Protein AF-A0A268JUM5-F1 (afdb_monomer)

Nearest PDB structures (foldseek):
  4qs5-assembly2_D  TM=6.786E-01  e=8.377E-03  Novosphingobium aromaticivorans DSM 12444
  2zvi-assembly2_C  TM=5.622E-01  e=2.678E+00  Bacillus subtilis
  3a13-assembly1_C-2  TM=5.932E-01  e=4.216E+00  Thermococcus kodakarensis KOD1
  2ywx-assembly1_A  TM=3.969E-01  e=6.636E+00  Methanocaldococcus jannaschii
  4yws-assembly1_A  TM=3.963E-01  e=9.175E+00  Chloroflexus aurantiacus J-10-fl

Structure (mmCIF, N/CA/C/O backbone):
data_AF-A0A268JUM5-F1
#
_entry.id   AF-A0A268JUM5-F1
#
loop_
_atom_site.group_PDB
_atom_site.id
_atom_site.type_symbol
_atom_site.label_atom_id
_atom_site.label_alt_id
_atom_site.label_comp_id
_atom_site.label_asym_id
_atom_site.label_entity_id
_atom_site.label_seq_id
_atom_site.pdbx_PDB_ins_code
_atom_site.Cartn_x
_atom_site.Cartn_y
_atom_site.Cartn_z
_atom_site.occupancy
_atom_site.B_iso_or_equiv
_atom_site.auth_seq_id
_atom_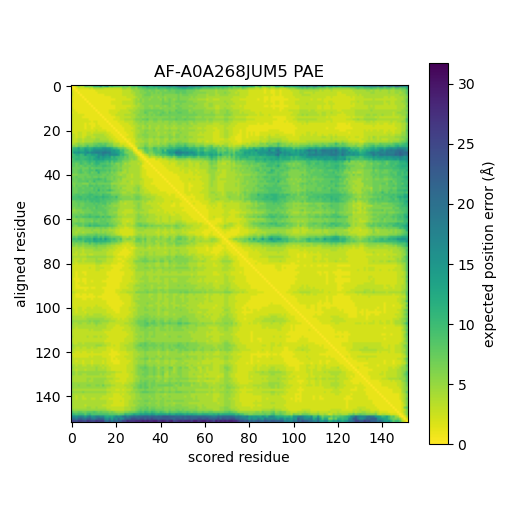site.auth_comp_id
_atom_site.auth_asym_id
_atom_site.auth_atom_id
_atom_site.pdbx_PDB_model_num
ATOM 1 N N . MET A 1 1 ? -2.917 15.558 -1.501 1.00 72.81 1 MET A N 1
ATOM 2 C CA . MET A 1 1 ? -4.159 15.402 -0.703 1.00 72.81 1 MET A CA 1
ATOM 3 C C . MET A 1 1 ? -3.783 15.362 0.775 1.00 72.81 1 MET A C 1
ATOM 5 O O . MET A 1 1 ? -2.780 14.733 1.080 1.00 72.81 1 MET A O 1
ATOM 9 N N . THR A 1 2 ? -4.501 16.051 1.670 1.00 91.56 2 THR A N 1
ATOM 10 C CA . THR A 1 2 ? -4.246 15.977 3.127 1.00 91.56 2 THR A CA 1
ATOM 11 C C . THR A 1 2 ? -5.102 14.880 3.769 1.00 91.56 2 THR A C 1
ATOM 13 O O . THR A 1 2 ? -6.065 14.422 3.150 1.00 91.56 2 THR A O 1
ATOM 16 N N . LEU A 1 3 ? -4.776 14.459 4.997 1.00 95.25 3 LEU A N 1
ATOM 17 C CA . LEU A 1 3 ? -5.561 13.443 5.714 1.00 95.25 3 LEU A CA 1
ATOM 18 C C . LEU A 1 3 ? -6.991 13.919 5.999 1.00 95.25 3 LEU A C 1
ATOM 20 O O . LEU A 1 3 ? -7.924 13.137 5.886 1.00 95.25 3 LEU A O 1
ATOM 24 N N . GLU A 1 4 ? -7.184 15.206 6.284 1.00 97.25 4 GLU A N 1
ATOM 25 C CA . GLU A 1 4 ? -8.502 15.806 6.519 1.00 97.25 4 GLU A CA 1
ATOM 26 C C . GLU A 1 4 ? -9.367 15.727 5.265 1.00 97.25 4 GLU A C 1
ATOM 28 O O . GLU A 1 4 ? -10.517 15.317 5.345 1.00 97.25 4 GLU A O 1
ATOM 33 N N . LYS A 1 5 ? -8.801 16.046 4.093 1.00 96.25 5 LYS A N 1
ATOM 34 C CA . LYS A 1 5 ? -9.517 15.909 2.816 1.00 96.25 5 LYS A CA 1
ATOM 35 C C . LYS A 1 5 ? -9.880 14.456 2.519 1.00 96.25 5 LYS A C 1
ATOM 37 O O . LYS A 1 5 ? -10.921 14.199 1.926 1.00 96.25 5 LYS A O 1
ATOM 42 N N . MET A 1 6 ? -9.029 13.510 2.920 1.00 96.12 6 MET A N 1
ATOM 43 C CA . MET A 1 6 ? -9.331 12.086 2.791 1.00 96.12 6 MET A CA 1
ATOM 44 C C . MET A 1 6 ? -10.486 11.678 3.709 1.00 96.12 6 MET A C 1
ATOM 46 O O . MET A 1 6 ? -11.400 11.004 3.251 1.00 96.12 6 MET A O 1
ATOM 50 N N . VAL A 1 7 ? -10.477 12.126 4.966 1.00 98.12 7 VAL A N 1
ATOM 51 C CA . VAL A 1 7 ? -11.558 11.880 5.932 1.00 98.12 7 VAL A CA 1
ATOM 52 C C . VAL A 1 7 ? -12.872 12.517 5.474 1.00 98.12 7 VAL A C 1
ATOM 54 O O . VAL A 1 7 ? -13.894 11.846 5.468 1.00 98.12 7 VAL A O 1
ATOM 57 N N . GLU A 1 8 ? -12.848 13.760 4.993 1.00 97.94 8 GLU A N 1
ATOM 58 C CA . GLU A 1 8 ? -14.023 14.421 4.413 1.00 97.94 8 GLU A CA 1
ATOM 59 C C . GLU A 1 8 ? -14.562 13.637 3.205 1.00 97.94 8 GLU A C 1
ATOM 61 O O . GLU A 1 8 ? -15.769 13.457 3.051 1.00 97.94 8 GLU A O 1
ATOM 66 N N . GLY A 1 9 ? -13.667 13.138 2.347 1.00 97.75 9 GLY A N 1
ATOM 67 C CA . GLY A 1 9 ? -14.033 12.259 1.240 1.00 97.75 9 GLY A CA 1
ATOM 68 C C . GLY A 1 9 ? -14.658 10.949 1.718 1.00 97.75 9 GLY A C 1
ATOM 69 O O . GLY A 1 9 ? -15.643 10.504 1.139 1.00 97.75 9 GLY A O 1
ATOM 70 N N . MET A 1 10 ? -14.128 10.356 2.787 1.00 98.12 10 MET A N 1
ATOM 71 C CA . MET A 1 10 ? -14.695 9.164 3.412 1.00 98.12 10 MET A CA 1
ATOM 72 C C . MET A 1 10 ? -16.099 9.436 3.966 1.00 98.12 10 MET A C 1
ATOM 74 O O . MET A 1 10 ? -17.007 8.664 3.682 1.00 98.12 10 MET A O 1
ATOM 78 N N . ASP A 1 11 ? -16.297 10.549 4.676 1.00 98.31 11 ASP A N 1
ATOM 79 C CA . ASP A 1 11 ? -17.595 10.941 5.244 1.00 98.31 11 ASP A CA 1
ATOM 80 C C . ASP A 1 11 ? -18.646 11.161 4.151 1.00 98.31 11 ASP A C 1
ATOM 82 O O . ASP A 1 11 ? -19.765 10.672 4.254 1.00 98.31 11 ASP A O 1
ATOM 86 N N . LYS A 1 12 ? -18.271 11.832 3.055 1.00 98.44 12 LYS A N 1
ATOM 87 C CA . LYS A 1 12 ? -19.159 12.064 1.903 1.00 98.44 12 LYS A CA 1
ATOM 88 C C . LYS A 1 12 ? -19.582 10.790 1.171 1.00 98.44 12 LYS A C 1
ATOM 90 O O . LYS A 1 12 ? -20.529 10.845 0.394 1.00 98.44 12 LYS A O 1
ATOM 95 N N . ASN A 1 13 ? -18.853 9.691 1.352 1.00 98.12 13 ASN A N 1
ATOM 96 C CA . ASN A 1 13 ? -19.082 8.422 0.661 1.00 98.12 13 ASN A CA 1
ATOM 97 C C . ASN A 1 13 ? -19.424 7.283 1.637 1.00 98.12 13 ASN A C 1
ATOM 99 O O . ASN A 1 13 ? -19.273 6.118 1.276 1.00 98.12 13 ASN A O 1
ATOM 103 N N . ASP A 1 14 ? -19.825 7.606 2.872 1.00 98.06 14 ASP A N 1
ATOM 104 C CA . ASP A 1 14 ? -20.187 6.639 3.917 1.00 98.06 14 ASP A CA 1
ATOM 105 C C . ASP A 1 14 ? -19.098 5.581 4.206 1.00 98.06 14 ASP A C 1
ATOM 107 O O . ASP A 1 14 ? -19.369 4.450 4.616 1.00 98.06 14 ASP A O 1
ATOM 111 N N . VAL A 1 15 ? -17.823 5.946 4.027 1.00 98.38 15 VAL A N 1
ATOM 112 C CA . VAL A 1 15 ? -16.677 5.082 4.332 1.00 98.38 15 VAL A CA 1
ATOM 113 C C . VAL A 1 15 ? -16.266 5.282 5.789 1.00 98.38 15 VAL A C 1
ATOM 115 O O . VAL A 1 15 ? -15.595 6.246 6.165 1.00 98.38 15 VAL A O 1
ATOM 118 N N . THR A 1 16 ? -16.630 4.332 6.645 1.00 98.06 16 THR A N 1
ATOM 119 C CA . THR A 1 16 ? -16.326 4.419 8.081 1.00 98.06 16 THR A CA 1
ATOM 120 C C . THR A 1 16 ? -14.824 4.318 8.364 1.00 98.06 16 THR A C 1
ATOM 122 O O . THR A 1 16 ? -14.287 5.100 9.151 1.00 98.06 16 THR A O 1
ATOM 125 N N . LYS A 1 17 ? -14.129 3.379 7.711 1.00 97.81 17 LYS A N 1
ATOM 126 C CA . LYS A 1 17 ? -12.724 3.053 7.986 1.00 97.81 17 LYS A CA 1
ATOM 127 C C . LYS A 1 17 ? -11.997 2.631 6.708 1.00 97.81 17 LYS A C 1
ATOM 129 O O . LYS A 1 17 ? -12.581 1.952 5.870 1.00 97.81 17 LYS A O 1
ATOM 134 N N . THR A 1 18 ? -10.725 3.005 6.585 1.00 98.12 18 THR A N 1
ATOM 135 C CA . THR A 1 18 ? -9.875 2.683 5.427 1.00 98.12 18 THR A CA 1
ATOM 136 C C . THR A 1 18 ? -8.562 2.053 5.882 1.00 98.12 18 THR A C 1
ATOM 138 O O . THR A 1 18 ? -7.947 2.518 6.839 1.00 98.12 18 THR A O 1
ATOM 141 N N . VAL A 1 19 ? -8.101 1.021 5.173 1.00 98.06 19 VAL A N 1
ATOM 142 C CA . VAL A 1 19 ? -6.758 0.454 5.363 1.00 98.06 19 VAL A CA 1
ATOM 143 C C . VAL A 1 19 ? -5.784 1.180 4.439 1.00 98.06 19 VAL A C 1
ATOM 145 O O . VAL A 1 19 ? -5.964 1.195 3.222 1.00 98.06 19 VAL A O 1
ATOM 148 N N . LEU A 1 20 ? -4.764 1.807 5.015 1.00 98.06 20 LEU A N 1
ATOM 149 C CA . LEU A 1 20 ? -3.761 2.581 4.296 1.00 98.06 20 LEU A CA 1
ATOM 150 C C . LEU A 1 20 ? -2.527 1.734 3.981 1.00 98.06 20 LEU A C 1
ATOM 152 O O . LEU A 1 20 ? -2.145 0.849 4.743 1.00 98.06 20 LEU A O 1
ATOM 156 N N . ILE A 1 21 ? -1.859 2.076 2.883 1.00 97.12 21 ILE A N 1
ATOM 157 C CA . ILE A 1 21 ? -0.510 1.610 2.553 1.00 97.12 21 ILE A CA 1
ATOM 158 C C . ILE A 1 21 ? 0.406 2.819 2.402 1.00 97.12 21 ILE A C 1
ATOM 160 O O . ILE A 1 21 ? -0.041 3.898 2.004 1.00 97.12 21 ILE A O 1
ATOM 164 N N . ALA A 1 22 ? 1.693 2.643 2.698 1.00 96.19 22 ALA A N 1
ATOM 165 C CA . ALA A 1 22 ? 2.674 3.678 2.408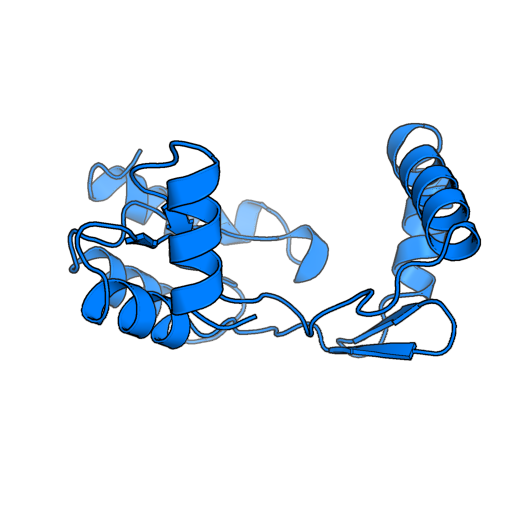 1.00 96.19 22 ALA A CA 1
ATOM 166 C C . ALA A 1 22 ? 2.750 3.928 0.886 1.00 96.19 22 ALA A C 1
ATOM 168 O O . ALA A 1 22 ? 2.624 2.974 0.108 1.00 96.19 22 ALA A O 1
ATOM 169 N N . PRO A 1 23 ? 2.989 5.177 0.444 1.00 93.44 23 PRO A N 1
ATOM 170 C CA . PRO A 1 23 ? 3.230 5.466 -0.964 1.00 93.44 23 PRO A CA 1
ATOM 171 C C . PRO A 1 23 ? 4.392 4.621 -1.496 1.00 93.44 23 PRO A C 1
ATOM 173 O O . PRO A 1 23 ? 5.470 4.598 -0.899 1.00 93.44 23 PRO A O 1
ATOM 176 N N . MET A 1 24 ? 4.175 3.927 -2.614 1.00 92.12 24 MET A N 1
ATOM 177 C CA . MET A 1 24 ? 5.210 3.123 -3.284 1.00 92.12 24 MET A CA 1
ATOM 178 C C . MET A 1 24 ? 5.935 3.903 -4.385 1.00 92.12 24 MET A C 1
ATOM 180 O O . MET A 1 24 ? 6.986 3.487 -4.863 1.00 92.12 24 MET A O 1
ATOM 184 N N . ASN A 1 25 ? 5.391 5.050 -4.776 1.00 92.88 25 ASN A N 1
ATOM 185 C CA . ASN A 1 25 ? 5.942 5.943 -5.777 1.00 92.88 25 ASN A CA 1
ATOM 186 C C . ASN A 1 25 ? 5.480 7.385 -5.536 1.00 92.88 25 ASN A C 1
ATOM 188 O O . ASN A 1 25 ? 4.578 7.644 -4.736 1.00 92.88 25 ASN A O 1
ATOM 192 N N . GLU A 1 26 ? 6.110 8.319 -6.242 1.00 91.56 26 GLU A N 1
ATOM 193 C CA . GLU A 1 26 ? 5.640 9.700 -6.335 1.00 91.56 26 GLU A CA 1
ATOM 194 C C . GLU A 1 26 ? 4.234 9.769 -6.936 1.00 91.56 26 GLU A C 1
ATOM 196 O O . GLU A 1 26 ? 3.860 8.954 -7.785 1.00 91.56 26 GLU A O 1
ATOM 201 N N . THR A 1 27 ? 3.460 10.767 -6.501 1.00 86.12 27 THR A N 1
ATOM 202 C CA . THR A 1 27 ? 2.114 11.020 -7.018 1.00 86.12 27 THR A CA 1
ATOM 203 C C . THR A 1 27 ? 2.165 11.201 -8.530 1.00 86.12 27 THR A C 1
ATOM 205 O O . THR A 1 27 ? 2.886 12.046 -9.058 1.00 86.12 27 THR A O 1
ATOM 208 N N . MET A 1 28 ? 1.373 10.399 -9.230 1.00 83.56 28 MET A N 1
ATOM 209 C CA . MET A 1 28 ? 1.230 10.468 -10.677 1.00 83.56 28 MET A CA 1
ATOM 210 C C . MET A 1 28 ? -0.081 11.158 -11.049 1.00 83.56 28 MET A C 1
ATOM 212 O O . MET A 1 28 ? -1.055 11.068 -10.308 1.00 83.56 28 MET A O 1
ATOM 216 N N . PHE A 1 29 ? -0.121 11.759 -12.242 1.00 72.69 29 PHE A N 1
ATOM 217 C CA . PHE A 1 29 ? -1.354 12.260 -12.868 1.00 72.69 29 PHE A CA 1
ATOM 218 C C . PHE A 1 29 ? -2.103 13.317 -12.043 1.00 72.69 29 PHE A C 1
ATOM 220 O O . PHE A 1 29 ? -3.312 13.235 -11.860 1.00 72.69 29 PHE A O 1
ATOM 227 N N . GLU A 1 30 ? -1.395 14.346 -11.575 1.00 68.06 30 GLU A N 1
ATOM 228 C CA . GLU A 1 30 ? -2.023 15.475 -10.868 1.00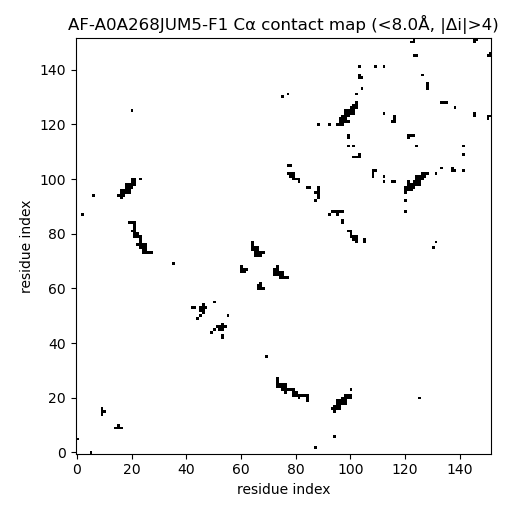 68.06 30 GLU A CA 1
ATOM 229 C C . GLU A 1 30 ? -2.939 16.332 -11.763 1.00 68.06 30 GLU A C 1
ATOM 231 O O . GLU A 1 30 ? -3.695 17.159 -11.258 1.00 68.06 30 GLU A O 1
ATOM 236 N N . ILE A 1 31 ? -2.888 16.138 -13.086 1.00 68.19 31 ILE A N 1
ATOM 237 C CA . ILE A 1 31 ? -3.677 16.881 -14.071 1.00 68.19 31 ILE A CA 1
ATOM 238 C C . ILE A 1 31 ? -4.615 15.913 -14.789 1.00 68.19 31 ILE A C 1
ATOM 240 O O . ILE A 1 31 ? -4.165 14.955 -15.421 1.00 68.19 31 ILE A O 1
ATOM 244 N N . GLU A 1 32 ? -5.915 16.199 -14.746 1.00 70.12 32 GLU A N 1
ATOM 245 C CA . GLU A 1 32 ? -6.903 15.473 -15.540 1.00 70.12 32 GLU A CA 1
ATOM 246 C C . GLU A 1 32 ? -6.680 15.746 -17.033 1.00 70.12 32 GLU A C 1
ATOM 248 O O . GLU A 1 32 ? -6.776 16.875 -17.515 1.00 70.12 32 GLU A O 1
ATOM 253 N N . SER A 1 33 ? -6.363 14.695 -17.789 1.00 81.06 33 SER A N 1
ATOM 254 C CA . SER A 1 33 ? -6.155 14.773 -19.233 1.00 81.06 33 SER A CA 1
ATOM 255 C C . SER A 1 33 ? -6.842 13.599 -19.916 1.00 81.06 33 SER A C 1
ATOM 257 O O . SER A 1 33 ? -6.439 12.445 -19.752 1.00 81.06 33 SER A O 1
ATOM 259 N N . ALA A 1 34 ? -7.858 13.887 -20.736 1.00 84.38 34 ALA A N 1
ATOM 260 C CA . ALA A 1 34 ? -8.564 12.869 -21.519 1.00 84.38 34 ALA A CA 1
ATOM 261 C C . ALA A 1 34 ? -7.600 12.053 -22.399 1.00 84.38 34 ALA A C 1
ATOM 263 O O . ALA A 1 34 ? -7.737 10.836 -22.527 1.00 84.38 34 ALA A O 1
ATOM 264 N N . PHE A 1 35 ? -6.569 12.707 -22.943 1.00 84.12 35 PHE A N 1
ATOM 265 C CA . PHE A 1 35 ? -5.517 12.040 -23.703 1.00 84.12 35 PHE A CA 1
ATOM 266 C C . PHE A 1 35 ? -4.745 11.027 -22.848 1.00 84.12 35 PHE A C 1
ATOM 268 O O . PHE A 1 35 ? -4.617 9.866 -23.245 1.00 84.12 35 PHE A O 1
ATOM 275 N N . GLN A 1 36 ? -4.278 11.432 -21.660 1.00 83.12 36 GLN A N 1
ATOM 276 C CA . GLN A 1 36 ? -3.580 10.522 -20.747 1.00 83.12 36 GLN A CA 1
ATOM 277 C C . GLN A 1 36 ? -4.486 9.360 -20.330 1.00 83.12 36 GLN A C 1
ATOM 279 O O . GLN A 1 36 ? -4.038 8.218 -20.350 1.00 83.12 36 GLN A O 1
ATOM 284 N N . HIS A 1 37 ? -5.772 9.604 -20.061 1.00 84.94 37 HIS A N 1
ATOM 285 C CA . HIS A 1 37 ? -6.732 8.544 -19.746 1.00 84.94 37 HIS A CA 1
ATOM 286 C C . HIS A 1 37 ? -6.898 7.520 -20.876 1.00 84.94 37 HIS A C 1
ATOM 288 O O . HIS A 1 37 ? -6.849 6.312 -20.630 1.00 84.94 37 HIS A O 1
ATOM 294 N N . HIS A 1 38 ? -7.074 7.962 -22.125 1.00 88.06 38 HIS A N 1
ATOM 295 C CA . HIS A 1 38 ? -7.192 7.042 -23.260 1.00 88.06 38 HIS A CA 1
ATOM 296 C C . HIS A 1 38 ? -5.905 6.247 -23.491 1.00 88.06 38 HIS A C 1
ATOM 298 O O . HIS A 1 38 ? -5.965 5.042 -23.751 1.00 88.06 38 HIS A O 1
ATOM 304 N N . LEU A 1 39 ? -4.750 6.894 -23.338 1.00 85.75 39 LEU A N 1
ATOM 305 C CA . LEU A 1 39 ? -3.452 6.251 -23.484 1.00 85.75 39 LEU A CA 1
ATOM 306 C C . LEU A 1 39 ? -3.185 5.235 -22.365 1.00 85.75 39 LEU A C 1
ATOM 308 O O . LEU A 1 39 ? -2.748 4.123 -22.649 1.00 85.75 39 LEU A O 1
ATOM 312 N N . GLN A 1 40 ? -3.520 5.555 -21.112 1.00 86.00 40 GLN A N 1
ATOM 313 C CA . GLN A 1 40 ? -3.491 4.608 -19.993 1.00 86.00 40 GLN A CA 1
ATOM 314 C C . GLN A 1 40 ? -4.421 3.417 -20.240 1.00 86.00 40 GLN A C 1
ATOM 316 O O . GLN A 1 40 ? -4.046 2.276 -19.971 1.00 86.00 40 GLN A O 1
ATOM 321 N N . ARG A 1 41 ? -5.622 3.656 -20.784 1.00 89.75 41 ARG A N 1
ATOM 322 C CA . ARG A 1 41 ? -6.573 2.586 -21.114 1.00 89.75 41 ARG A CA 1
ATOM 323 C C . ARG A 1 41 ? -6.005 1.643 -22.172 1.00 89.75 41 ARG A C 1
ATOM 325 O O . ARG A 1 41 ? -6.096 0.430 -21.998 1.00 89.75 41 ARG A O 1
ATOM 332 N N . LEU A 1 42 ? -5.395 2.185 -23.227 1.00 90.31 42 LEU A N 1
ATOM 333 C CA . LEU A 1 42 ? -4.706 1.391 -24.246 1.00 90.31 42 LEU A CA 1
ATOM 334 C C . LEU A 1 42 ? -3.519 0.628 -23.649 1.00 90.31 42 LEU A C 1
ATOM 336 O O . LEU A 1 42 ? -3.358 -0.559 -23.910 1.00 90.31 42 LEU A O 1
ATOM 340 N N . PHE A 1 43 ? -2.713 1.277 -22.810 1.00 88.69 43 PHE A N 1
ATOM 341 C CA . PHE A 1 43 ? -1.567 0.638 -22.171 1.00 88.69 43 PHE A CA 1
ATOM 342 C C . PHE A 1 43 ? -1.986 -0.529 -21.266 1.00 88.69 43 PHE A C 1
ATOM 344 O O . PHE A 1 43 ? -1.450 -1.629 -21.388 1.00 88.69 43 PHE A O 1
ATOM 351 N N . ARG A 1 44 ? -3.013 -0.336 -20.428 1.00 89.50 44 ARG A N 1
ATOM 352 C CA . ARG A 1 44 ? -3.608 -1.406 -19.614 1.00 89.50 44 ARG A CA 1
ATOM 353 C C . ARG A 1 44 ? -4.156 -2.534 -20.487 1.00 89.50 44 ARG A C 1
ATOM 355 O O . ARG A 1 44 ? -3.950 -3.699 -20.160 1.00 89.50 44 ARG A O 1
ATOM 362 N N . PHE A 1 45 ? -4.821 -2.202 -21.593 1.00 93.94 45 PHE A N 1
ATOM 363 C CA . PHE A 1 45 ? -5.299 -3.194 -22.554 1.00 93.94 45 PHE A CA 1
ATOM 364 C C . PHE A 1 45 ? -4.141 -4.035 -23.112 1.00 93.94 45 PHE A C 1
ATOM 366 O O . PHE A 1 45 ? -4.235 -5.259 -23.124 1.00 93.94 45 PHE A O 1
ATOM 373 N N . LEU A 1 46 ? -3.025 -3.409 -23.499 1.00 93.31 46 LEU A N 1
ATOM 374 C CA . LEU A 1 46 ? -1.843 -4.120 -23.993 1.00 93.31 46 LEU A CA 1
ATOM 375 C C . LEU A 1 46 ? -1.218 -5.022 -22.924 1.00 93.31 46 LEU A C 1
ATOM 377 O O . LEU A 1 46 ? -0.873 -6.155 -23.234 1.00 93.31 46 LEU A O 1
ATOM 381 N N . ILE A 1 47 ? -1.107 -4.569 -21.672 1.00 90.00 47 ILE A N 1
ATOM 382 C CA . ILE A 1 47 ? -0.596 -5.409 -20.575 1.00 90.00 47 ILE A CA 1
ATOM 383 C C . ILE A 1 47 ? -1.477 -6.650 -20.375 1.00 90.00 47 ILE A C 1
ATOM 385 O O . ILE A 1 47 ? -0.951 -7.749 -20.221 1.00 90.00 47 ILE A O 1
ATOM 389 N N . LEU A 1 48 ? -2.804 -6.489 -20.389 1.00 92.94 48 LEU A N 1
ATOM 390 C CA . LEU A 1 48 ? -3.738 -7.574 -20.073 1.00 92.94 48 LEU A CA 1
ATOM 391 C C . LEU A 1 48 ? -3.982 -8.537 -21.243 1.00 92.94 48 LEU A C 1
ATOM 393 O O . LEU A 1 48 ? -4.137 -9.734 -21.018 1.00 92.94 48 LEU A O 1
ATOM 397 N N . HIS A 1 49 ? -4.030 -8.033 -22.478 1.00 95.75 49 HIS A N 1
ATOM 398 C CA . HIS A 1 49 ? -4.449 -8.812 -23.650 1.00 95.75 49 HIS A CA 1
ATOM 399 C C . HIS A 1 49 ? -3.316 -9.106 -24.641 1.00 95.75 49 HIS A C 1
ATOM 401 O O . HIS A 1 49 ? -3.454 -9.994 -25.478 1.00 95.75 49 HIS A O 1
ATOM 407 N N . ALA A 1 50 ? -2.188 -8.398 -24.550 1.00 95.50 50 ALA A N 1
ATOM 408 C CA . ALA A 1 50 ? -1.004 -8.617 -25.380 1.00 95.50 50 ALA A CA 1
ATOM 409 C C . ALA A 1 50 ? 0.290 -8.482 -24.545 1.00 95.50 50 ALA A C 1
ATOM 411 O O . ALA A 1 50 ? 1.147 -7.648 -24.862 1.00 95.50 50 ALA A O 1
ATOM 412 N N . PRO A 1 51 ? 0.466 -9.286 -23.475 1.00 91.12 51 PRO A N 1
ATOM 413 C CA . PRO A 1 51 ? 1.497 -9.072 -22.452 1.00 91.12 51 PRO A CA 1
ATOM 414 C C . PRO A 1 51 ? 2.923 -9.042 -23.014 1.00 91.12 51 PRO A C 1
ATOM 416 O O . PRO A 1 51 ? 3.755 -8.283 -22.531 1.00 91.12 51 PRO A O 1
ATOM 419 N N . GLN A 1 52 ? 3.192 -9.781 -24.096 1.00 92.56 52 GLN A N 1
ATOM 420 C CA . GLN A 1 52 ? 4.493 -9.792 -24.783 1.00 92.56 52 GLN A CA 1
ATOM 421 C C . GLN A 1 52 ? 4.915 -8.401 -25.288 1.00 92.56 52 GLN A C 1
ATOM 423 O O . GLN A 1 52 ? 6.103 -8.116 -25.434 1.00 92.56 52 GLN A O 1
ATOM 428 N N . ILE A 1 53 ? 3.931 -7.552 -25.592 1.00 93.00 53 ILE A N 1
ATOM 429 C CA . ILE A 1 53 ? 4.101 -6.174 -26.055 1.00 93.00 53 ILE A CA 1
ATOM 430 C C . ILE A 1 53 ? 3.959 -5.228 -24.863 1.00 93.00 53 ILE A C 1
ATOM 432 O O . ILE A 1 53 ? 4.832 -4.395 -24.635 1.00 93.00 53 ILE A O 1
ATOM 436 N N . GLY A 1 54 ? 2.884 -5.374 -24.080 1.00 91.56 54 GLY A N 1
ATOM 437 C CA . GLY A 1 54 ? 2.588 -4.495 -22.948 1.00 91.56 54 GLY A CA 1
ATOM 438 C C . GLY A 1 54 ? 3.690 -4.472 -21.886 1.00 91.56 54 GLY A C 1
ATOM 439 O O . GLY A 1 54 ? 4.077 -3.392 -21.445 1.00 91.56 54 GLY A O 1
ATOM 440 N N . LEU A 1 55 ? 4.243 -5.636 -21.527 1.00 89.25 55 LEU A N 1
ATOM 441 C CA . LEU A 1 55 ? 5.338 -5.729 -20.556 1.00 89.25 55 LEU A CA 1
ATOM 442 C C . LEU A 1 55 ? 6.642 -5.153 -21.113 1.00 89.25 55 LEU A C 1
ATOM 444 O O . LEU A 1 55 ? 7.287 -4.374 -20.427 1.00 89.25 55 LEU A O 1
ATOM 448 N N . LYS A 1 56 ? 6.978 -5.405 -22.387 1.00 90.62 56 LYS A N 1
ATOM 449 C CA . LYS A 1 56 ? 8.159 -4.782 -23.017 1.00 90.62 56 LYS A CA 1
ATOM 450 C C . LYS A 1 56 ? 8.074 -3.258 -23.045 1.00 90.62 56 LYS A C 1
ATOM 452 O O . LYS A 1 56 ? 9.084 -2.582 -22.866 1.00 90.62 56 LYS A O 1
ATOM 457 N N . ILE A 1 57 ? 6.879 -2.712 -23.283 1.00 90.19 57 ILE A N 1
ATOM 458 C CA . ILE A 1 57 ? 6.653 -1.267 -23.187 1.00 90.19 57 ILE A CA 1
ATOM 459 C C . ILE A 1 57 ? 6.888 -0.813 -21.744 1.00 90.19 57 ILE A C 1
ATOM 461 O O . ILE A 1 57 ? 7.641 0.133 -21.540 1.00 90.19 57 ILE A O 1
ATOM 465 N N . TYR A 1 58 ? 6.298 -1.490 -20.752 1.00 88.56 58 TYR A N 1
ATOM 466 C CA . TYR A 1 58 ? 6.499 -1.170 -19.335 1.00 88.56 58 TYR A CA 1
ATOM 467 C C . TYR A 1 58 ? 7.981 -1.174 -18.934 1.00 88.56 58 TYR A C 1
ATOM 469 O O . TYR A 1 58 ? 8.454 -0.196 -18.359 1.00 88.56 58 TYR A O 1
ATOM 477 N N . ASP A 1 59 ? 8.729 -2.211 -19.308 1.00 87.44 59 ASP A N 1
ATOM 478 C CA . ASP A 1 59 ? 10.162 -2.339 -19.019 1.00 87.44 59 ASP A CA 1
ATOM 479 C C . ASP A 1 59 ? 10.976 -1.204 -19.660 1.00 87.44 59 ASP A C 1
ATOM 481 O O . ASP A 1 59 ? 11.961 -0.728 -19.103 1.00 87.44 59 ASP A O 1
ATOM 485 N N . GLY A 1 60 ? 10.547 -0.711 -20.826 1.00 88.56 60 GLY A N 1
ATOM 486 C CA . GLY A 1 60 ? 11.141 0.467 -21.456 1.00 88.56 60 GLY A CA 1
ATOM 487 C C . GLY A 1 60 ? 10.873 1.775 -20.700 1.00 88.56 60 GLY A C 1
ATOM 488 O O . GLY A 1 60 ? 11.683 2.704 -20.793 1.00 88.56 60 GLY A O 1
ATOM 489 N N . LEU A 1 61 ? 9.761 1.851 -19.964 1.00 89.12 61 LEU A N 1
ATOM 490 C CA . LEU A 1 61 ? 9.337 3.021 -19.189 1.00 89.12 61 LEU A CA 1
ATOM 491 C C . LEU A 1 61 ? 9.921 3.023 -17.771 1.00 89.12 61 LEU A C 1
ATOM 493 O O . LEU A 1 61 ? 10.136 4.099 -17.215 1.00 89.12 61 LEU A O 1
ATOM 497 N N . VAL A 1 62 ? 10.196 1.853 -17.190 1.00 89.44 62 VAL A N 1
ATOM 498 C CA . VAL A 1 62 ? 10.826 1.732 -15.869 1.00 89.44 62 VAL A CA 1
ATOM 499 C C . VAL A 1 62 ? 12.339 1.635 -16.010 1.00 89.44 62 VAL A C 1
ATOM 501 O O . VAL A 1 62 ? 12.874 0.612 -16.426 1.00 89.44 62 VAL A O 1
ATOM 504 N N . LYS A 1 63 ? 13.050 2.704 -15.644 1.00 86.38 63 LYS A N 1
ATOM 505 C CA . LYS A 1 63 ? 14.517 2.765 -15.697 1.00 86.38 63 LYS A CA 1
ATOM 506 C C . LYS A 1 63 ? 15.075 3.459 -14.467 1.00 86.38 63 LYS A C 1
ATOM 508 O O . LYS A 1 63 ? 14.552 4.492 -14.054 1.00 86.38 63 LYS A O 1
ATOM 513 N N . ASP A 1 64 ? 16.137 2.891 -13.903 1.00 87.44 64 ASP A N 1
ATOM 514 C CA . ASP A 1 64 ? 16.920 3.480 -12.807 1.00 87.44 64 ASP A CA 1
ATOM 515 C C . ASP A 1 64 ? 16.086 3.844 -11.560 1.00 87.44 64 ASP A C 1
ATOM 517 O O . ASP A 1 64 ? 16.358 4.830 -10.878 1.00 87.44 64 ASP A O 1
ATOM 521 N N . GLY A 1 65 ? 15.036 3.065 -11.268 1.00 88.12 65 GLY A N 1
ATOM 522 C CA . GLY A 1 65 ? 14.120 3.323 -10.148 1.00 88.12 65 GLY A CA 1
ATOM 523 C C . GLY A 1 65 ? 13.063 4.400 -10.419 1.00 88.12 65 GLY A C 1
ATOM 524 O O . GLY A 1 65 ? 12.404 4.858 -9.487 1.00 88.12 65 GLY A O 1
ATOM 525 N N . TYR A 1 66 ? 12.877 4.799 -11.678 1.00 92.00 66 TYR A N 1
ATOM 526 C CA . TYR A 1 66 ? 11.851 5.749 -12.098 1.00 92.00 66 TYR A CA 1
ATOM 527 C C . TYR A 1 66 ? 10.914 5.129 -13.123 1.00 92.00 66 TYR A C 1
ATOM 529 O O . TYR A 1 66 ? 11.345 4.424 -14.032 1.00 92.00 66 TYR A O 1
ATOM 537 N N . LEU A 1 67 ? 9.637 5.480 -13.025 1.00 90.19 67 LEU A N 1
ATOM 538 C CA . LEU A 1 67 ? 8.659 5.289 -14.083 1.00 90.19 67 LEU A CA 1
ATOM 539 C C . LEU A 1 67 ? 8.596 6.565 -14.929 1.00 90.19 67 LEU A C 1
ATOM 541 O O . LEU A 1 67 ? 8.173 7.617 -14.451 1.00 90.19 67 LEU A O 1
ATOM 545 N N . LYS A 1 68 ? 9.021 6.480 -16.189 1.00 90.00 68 LYS A N 1
ATOM 546 C CA . LYS A 1 68 ? 9.004 7.595 -17.140 1.00 90.00 68 LYS A CA 1
ATOM 547 C C . LYS A 1 68 ? 7.729 7.542 -17.964 1.00 90.00 68 LYS A C 1
ATOM 549 O O . LYS A 1 68 ? 7.551 6.629 -18.761 1.00 90.00 68 LYS A O 1
ATOM 554 N N . LEU A 1 69 ? 6.840 8.513 -17.790 1.00 84.38 69 LEU A N 1
ATOM 555 C CA . LEU A 1 69 ? 5.556 8.575 -18.486 1.00 84.38 69 LEU A CA 1
ATOM 556 C C . LEU A 1 69 ? 5.236 10.005 -18.904 1.00 84.38 69 LEU A C 1
ATOM 558 O O . LEU A 1 69 ? 5.304 10.930 -18.102 1.00 84.38 69 LEU A O 1
ATOM 562 N N . TYR A 1 70 ? 4.844 10.170 -20.168 1.00 79.06 70 TYR A N 1
ATOM 563 C CA . TYR A 1 70 ? 4.333 11.437 -20.710 1.00 79.06 70 TYR A CA 1
ATOM 564 C C . TYR A 1 70 ? 5.290 12.628 -20.522 1.00 79.06 70 TYR A C 1
ATOM 566 O O . TYR A 1 70 ? 4.854 13.741 -20.253 1.00 79.06 70 TYR A O 1
ATOM 574 N N . GLY A 1 71 ? 6.600 12.383 -20.637 1.00 81.44 71 GLY A N 1
ATOM 575 C CA . GLY A 1 71 ? 7.640 13.398 -20.420 1.00 81.44 71 GLY A CA 1
ATOM 576 C C . GLY A 1 71 ? 7.992 13.649 -18.949 1.00 81.44 71 GLY A C 1
ATOM 577 O O . GLY A 1 71 ? 8.964 14.346 -18.679 1.00 81.44 71 GLY A O 1
ATOM 578 N N . ASN A 1 72 ? 7.268 13.040 -18.008 1.00 85.94 72 ASN A N 1
ATOM 579 C CA . ASN A 1 72 ? 7.543 13.111 -16.577 1.00 85.94 72 ASN A CA 1
ATOM 580 C C . ASN A 1 72 ? 8.308 11.873 -16.100 1.00 85.94 72 ASN A C 1
ATOM 582 O O . ASN A 1 72 ? 8.239 10.803 -16.710 1.00 85.94 72 ASN A O 1
ATOM 586 N N . SER A 1 73 ? 9.024 12.018 -14.988 1.00 90.81 73 SER A N 1
ATOM 587 C CA . SER A 1 73 ? 9.682 10.915 -14.284 1.00 90.81 73 SER A CA 1
ATOM 588 C C . SER A 1 73 ? 9.133 10.845 -12.869 1.00 90.81 73 SER A C 1
ATOM 590 O O . SER A 1 73 ? 9.168 11.844 -12.163 1.00 90.81 73 SER A O 1
ATOM 592 N N . TYR A 1 74 ? 8.642 9.673 -12.478 1.00 91.50 74 TYR A N 1
ATOM 593 C CA . TYR A 1 74 ? 8.074 9.425 -11.158 1.00 91.50 74 TYR A CA 1
ATOM 594 C C . TYR A 1 74 ? 8.956 8.434 -10.418 1.00 91.50 74 TYR A C 1
ATOM 596 O O . TYR A 1 74 ? 9.165 7.312 -10.892 1.00 91.50 74 TYR A O 1
ATOM 604 N N . LYS A 1 75 ? 9.493 8.838 -9.271 1.00 93.38 75 LYS A N 1
ATOM 605 C CA . LYS A 1 75 ? 10.339 7.968 -8.458 1.00 93.38 75 LYS A CA 1
ATOM 606 C C . LYS A 1 75 ? 9.523 6.812 -7.895 1.00 93.38 75 LYS A C 1
ATOM 608 O O . LYS A 1 75 ? 8.472 7.023 -7.295 1.00 93.38 75 LYS A O 1
ATOM 613 N N . ILE A 1 76 ? 10.029 5.596 -8.055 1.00 93.12 76 ILE A N 1
ATOM 614 C CA . ILE A 1 76 ? 9.556 4.409 -7.342 1.00 93.12 76 ILE A CA 1
ATOM 615 C C . ILE A 1 76 ? 10.379 4.321 -6.060 1.00 93.12 76 ILE A C 1
ATOM 617 O O . ILE A 1 76 ? 11.604 4.422 -6.104 1.00 93.12 76 ILE A O 1
ATOM 621 N N . TYR A 1 77 ? 9.730 4.169 -4.910 1.00 94.69 77 TYR A N 1
ATOM 622 C CA . TYR A 1 77 ? 10.407 4.075 -3.622 1.00 94.69 77 TYR A CA 1
ATOM 623 C C . TYR A 1 77 ? 10.770 2.616 -3.334 1.00 94.69 77 TYR A C 1
ATOM 625 O O . TYR A 1 77 ? 9.878 1.834 -3.016 1.00 94.69 77 TYR A O 1
ATOM 633 N N . PRO A 1 78 ? 12.062 2.227 -3.351 1.00 92.31 78 PRO A N 1
ATOM 634 C CA . PRO A 1 78 ? 12.441 0.844 -3.057 1.00 92.31 78 PRO A CA 1
ATOM 635 C C . PRO A 1 78 ? 12.090 0.440 -1.621 1.00 92.31 78 PRO A C 1
ATOM 637 O O . PRO A 1 78 ? 11.828 -0.732 -1.360 1.00 92.31 78 PRO A O 1
ATOM 640 N N . LYS A 1 79 ? 12.073 1.419 -0.706 1.00 94.62 79 LYS A N 1
ATOM 641 C CA . LYS A 1 79 ? 11.638 1.293 0.685 1.00 94.62 79 LYS A CA 1
ATOM 642 C C . LYS A 1 79 ? 10.489 2.281 0.952 1.00 94.62 79 LYS A C 1
ATOM 644 O O . LYS A 1 79 ? 10.763 3.445 1.260 1.00 94.62 79 LYS A O 1
ATOM 649 N N . PRO A 1 80 ? 9.220 1.860 0.816 1.00 93.62 80 PRO A N 1
ATOM 650 C CA . PRO A 1 80 ? 8.077 2.661 1.245 1.00 93.62 80 PRO A CA 1
ATOM 651 C C . PRO A 1 80 ? 8.152 2.958 2.749 1.00 93.62 80 PRO A C 1
ATOM 653 O O . PRO A 1 80 ? 8.520 2.091 3.535 1.00 93.62 80 PRO A O 1
ATOM 656 N N . SER A 1 81 ? 7.807 4.178 3.165 1.00 95.69 81 SER A N 1
ATOM 657 C CA . SER A 1 81 ? 7.884 4.577 4.579 1.00 95.69 81 SER A CA 1
ATOM 658 C C . SER A 1 81 ? 6.568 4.312 5.311 1.00 95.69 81 SER A C 1
ATOM 660 O O . SER A 1 81 ? 5.605 5.075 5.190 1.00 95.69 81 SER A O 1
ATOM 662 N N . ASN A 1 82 ? 6.541 3.258 6.129 1.00 97.69 82 ASN A N 1
ATOM 663 C CA . ASN A 1 82 ? 5.396 2.912 6.981 1.00 97.69 82 ASN A CA 1
ATOM 664 C C . ASN A 1 82 ? 5.107 3.963 8.072 1.00 97.69 82 ASN A C 1
ATOM 666 O O . ASN A 1 82 ? 3.999 4.018 8.606 1.00 97.69 82 ASN A O 1
ATOM 670 N N . CYS A 1 83 ? 6.056 4.867 8.348 1.00 97.06 83 CYS A N 1
ATOM 671 C CA . CYS A 1 83 ? 5.876 5.988 9.271 1.00 97.06 83 CYS A CA 1
ATOM 672 C C . CYS A 1 83 ? 4.731 6.924 8.847 1.00 97.06 83 CYS A C 1
ATOM 674 O O . CYS A 1 83 ? 4.001 7.427 9.702 1.00 97.06 83 CYS A O 1
ATOM 676 N N . PHE A 1 84 ? 4.504 7.109 7.540 1.00 96.50 84 PHE A N 1
ATOM 677 C CA . PHE A 1 84 ? 3.371 7.907 7.059 1.00 96.50 84 PHE A CA 1
ATOM 678 C C . PHE A 1 84 ? 2.027 7.291 7.462 1.00 96.50 84 PHE A C 1
ATOM 680 O O . PHE A 1 84 ? 1.128 8.006 7.902 1.00 96.50 84 PHE A O 1
ATOM 687 N N . VAL A 1 85 ? 1.911 5.963 7.374 1.00 97.88 85 VAL A N 1
ATOM 688 C CA . VAL A 1 85 ? 0.710 5.225 7.785 1.00 97.88 85 VAL A CA 1
ATOM 689 C C . VAL A 1 85 ? 0.547 5.269 9.301 1.00 97.88 85 VAL A C 1
ATOM 691 O O . VAL A 1 85 ? -0.528 5.606 9.786 1.00 97.88 85 VAL A O 1
ATOM 694 N N . ALA A 1 86 ? 1.620 5.017 10.055 1.00 98.12 86 ALA A N 1
ATOM 695 C CA . ALA A 1 86 ? 1.592 5.087 11.515 1.00 98.12 86 ALA A CA 1
ATOM 696 C C . ALA A 1 86 ? 1.163 6.476 12.016 1.00 98.12 86 ALA A C 1
ATOM 698 O O . ALA A 1 86 ? 0.338 6.584 12.920 1.00 98.12 86 ALA A O 1
ATOM 699 N N . THR A 1 87 ? 1.667 7.538 11.381 1.00 97.62 87 THR A N 1
ATOM 700 C CA . THR A 1 87 ? 1.287 8.926 11.680 1.00 97.62 87 THR A CA 1
ATOM 701 C C . THR A 1 87 ? -0.188 9.187 11.373 1.00 97.62 87 THR A C 1
ATOM 703 O O . THR A 1 87 ? -0.876 9.837 12.158 1.00 97.62 87 THR A O 1
ATOM 706 N N . ALA A 1 88 ? -0.700 8.666 10.253 1.00 98.06 88 ALA A N 1
ATOM 707 C CA . ALA A 1 88 ? -2.107 8.808 9.890 1.00 98.06 88 ALA A CA 1
ATOM 708 C C . ALA A 1 88 ? -3.034 8.100 10.889 1.00 98.06 88 ALA A C 1
ATOM 710 O O . ALA A 1 88 ? -4.005 8.701 11.345 1.00 98.06 88 ALA A O 1
ATOM 711 N N . ILE A 1 89 ? -2.693 6.867 11.278 1.00 98.38 89 ILE A N 1
ATOM 712 C CA . ILE A 1 89 ? -3.412 6.098 12.302 1.00 98.38 89 ILE A CA 1
ATOM 713 C C . ILE A 1 89 ? -3.393 6.841 13.637 1.00 98.38 89 ILE A C 1
ATOM 715 O O . ILE A 1 89 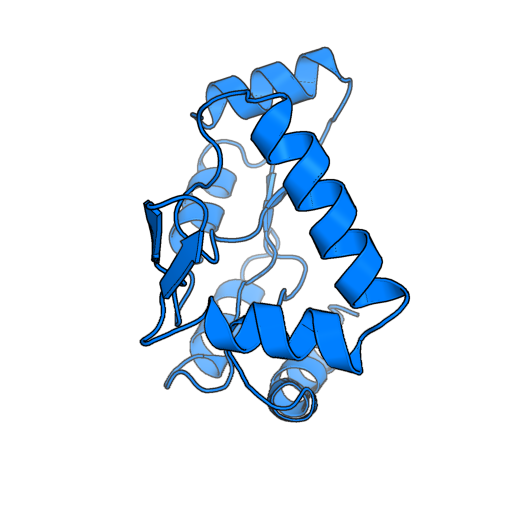? -4.443 7.040 14.229 1.00 98.38 89 ILE A O 1
ATOM 719 N N . ALA A 1 90 ? -2.228 7.309 14.096 1.00 98.06 90 ALA A N 1
ATOM 720 C CA . ALA A 1 90 ? -2.127 8.037 15.362 1.00 98.06 90 ALA A CA 1
ATOM 721 C C . ALA A 1 90 ? -3.003 9.301 15.385 1.00 98.06 90 ALA A C 1
ATOM 723 O O . ALA A 1 90 ? -3.525 9.680 16.431 1.00 98.06 90 ALA A O 1
ATOM 724 N N . ARG A 1 91 ? -3.178 9.947 14.227 1.00 98.06 91 ARG A N 1
ATOM 725 C CA . ARG A 1 91 ? -3.979 11.163 14.096 1.00 98.06 91 ARG A CA 1
ATOM 726 C C . ARG A 1 91 ? -5.483 10.902 13.986 1.00 98.06 91 ARG A C 1
ATOM 728 O O . ARG A 1 91 ? -6.261 11.699 14.499 1.00 98.06 91 ARG A O 1
ATOM 735 N N . PHE A 1 92 ? -5.890 9.822 13.321 1.00 98.12 92 PHE A N 1
ATOM 736 C CA . PHE A 1 92 ? -7.296 9.441 13.143 1.00 98.12 92 PHE A CA 1
ATOM 737 C C . PHE A 1 92 ? -7.494 7.934 13.411 1.00 98.12 92 PHE A C 1
ATOM 739 O O . PHE A 1 92 ? -7.801 7.177 12.482 1.00 98.12 92 PHE A O 1
ATOM 746 N N . PRO A 1 93 ? -7.328 7.481 14.667 1.00 97.56 93 PRO A N 1
ATOM 747 C CA . PRO A 1 93 ? -7.260 6.054 15.007 1.00 97.56 93 PRO A CA 1
ATOM 748 C C . PRO A 1 93 ? -8.558 5.295 14.707 1.00 97.56 93 PRO A C 1
ATOM 750 O O . PRO A 1 93 ? -8.529 4.125 14.332 1.00 97.56 93 PRO A O 1
ATOM 753 N N . ASP A 1 94 ? -9.705 5.970 14.776 1.00 97.75 94 ASP A N 1
ATOM 754 C CA . ASP A 1 94 ? -11.002 5.360 14.466 1.00 97.75 94 ASP A CA 1
ATOM 755 C C . ASP A 1 94 ? -11.283 5.264 12.961 1.00 97.75 94 ASP A C 1
ATOM 757 O O . ASP A 1 94 ? -12.201 4.556 12.543 1.00 97.75 94 ASP A O 1
ATOM 761 N N . ARG A 1 95 ? -10.496 5.959 12.129 1.00 98.31 95 ARG A N 1
ATOM 762 C CA . ARG A 1 95 ? -10.717 6.073 10.679 1.00 98.31 95 ARG A CA 1
ATOM 763 C C . ARG A 1 95 ? -9.727 5.263 9.858 1.00 98.31 95 ARG A C 1
ATOM 765 O O . ARG A 1 95 ? -10.063 4.865 8.742 1.00 98.31 95 ARG A O 1
ATOM 772 N N . PHE A 1 96 ? -8.538 4.990 10.391 1.00 98.56 96 PHE A N 1
ATOM 773 C CA . PHE A 1 96 ? -7.474 4.335 9.639 1.00 98.56 96 PHE A CA 1
ATOM 774 C C . PHE A 1 96 ? -6.944 3.070 10.306 1.00 98.56 96 PHE A C 1
ATOM 776 O O . PHE A 1 96 ? -6.736 3.010 11.512 1.00 98.56 96 PHE A O 1
ATOM 783 N N . LEU A 1 97 ? -6.677 2.075 9.465 1.00 98.44 97 LEU A N 1
ATOM 784 C CA . LEU A 1 97 ? -5.829 0.918 9.750 1.00 98.44 97 LEU A CA 1
ATOM 785 C C . LEU A 1 97 ? -4.645 0.931 8.782 1.00 98.44 97 LEU A C 1
ATOM 787 O O . LEU A 1 97 ? -4.636 1.692 7.813 1.00 98.44 97 LEU A O 1
ATOM 791 N N . GLY A 1 98 ? -3.656 0.079 9.022 1.00 97.94 98 GLY A N 1
ATOM 792 C CA . GLY A 1 98 ? -2.451 -0.004 8.207 1.00 97.94 98 GLY A CA 1
ATOM 793 C C . GLY A 1 98 ? -2.211 -1.389 7.629 1.00 97.94 98 GLY A C 1
ATOM 794 O O . GLY A 1 98 ? -2.383 -2.403 8.303 1.00 97.94 98 GLY A O 1
ATOM 795 N N . TRP A 1 99 ? -1.727 -1.420 6.395 1.00 98.00 99 TRP A N 1
ATOM 796 C CA . TRP A 1 99 ? -0.912 -2.513 5.892 1.00 98.00 99 TRP A CA 1
ATOM 797 C C . TRP A 1 99 ? 0.542 -2.072 5.831 1.00 98.00 99 TRP A C 1
ATOM 799 O O . TRP A 1 99 ? 0.864 -0.984 5.348 1.00 98.00 99 TRP A O 1
ATOM 809 N N . ILE A 1 100 ? 1.423 -2.948 6.297 1.00 97.56 100 ILE A N 1
ATOM 810 C CA . ILE A 1 100 ? 2.863 -2.731 6.290 1.00 97.56 100 ILE A CA 1
ATOM 811 C C . ILE A 1 100 ? 3.344 -2.911 4.854 1.00 97.56 100 ILE A C 1
ATOM 813 O O . ILE A 1 100 ? 3.330 -4.018 4.319 1.00 97.56 100 ILE A O 1
ATOM 817 N N . ALA A 1 101 ? 3.738 -1.825 4.202 1.00 97.38 101 ALA A N 1
ATOM 818 C CA . ALA A 1 101 ? 4.344 -1.889 2.886 1.00 97.38 101 ALA A CA 1
ATOM 819 C C . ALA A 1 101 ? 5.777 -2.420 3.014 1.00 97.38 101 ALA A C 1
ATOM 821 O O . ALA A 1 101 ? 6.577 -1.861 3.767 1.00 97.38 101 ALA A O 1
ATOM 822 N N . VAL A 1 102 ? 6.109 -3.481 2.275 1.00 96.62 102 VAL A N 1
ATOM 823 C CA . VAL A 1 102 ? 7.410 -4.148 2.392 1.00 96.62 102 VAL A CA 1
ATOM 824 C C . VAL A 1 102 ? 8.046 -4.464 1.040 1.00 96.62 102 VAL A C 1
ATOM 826 O O . VAL A 1 102 ? 7.393 -4.839 0.058 1.00 96.62 102 VAL A O 1
ATOM 829 N N . ASN A 1 103 ? 9.369 -4.330 1.010 1.00 96.44 103 ASN A N 1
ATOM 830 C CA . ASN A 1 103 ? 10.232 -4.873 -0.023 1.00 96.44 103 ASN A CA 1
ATOM 831 C C . ASN A 1 103 ? 11.247 -5.818 0.648 1.00 96.44 103 ASN A C 1
ATOM 833 O O . ASN A 1 103 ? 12.128 -5.320 1.351 1.00 96.44 103 ASN A O 1
ATOM 837 N N . PRO A 1 104 ? 11.147 -7.148 0.446 1.00 96.12 104 PRO A N 1
ATOM 838 C CA . PRO A 1 104 ? 12.003 -8.128 1.118 1.00 96.12 104 PRO A CA 1
ATOM 839 C C . PRO A 1 104 ? 13.479 -8.022 0.717 1.00 96.12 104 PRO A C 1
ATOM 841 O O . PRO A 1 104 ? 14.342 -8.548 1.410 1.00 96.12 104 PRO A O 1
ATOM 844 N N . LEU A 1 105 ? 13.798 -7.335 -0.386 1.00 95.00 105 LEU A N 1
ATOM 845 C CA . LEU A 1 105 ? 15.186 -7.113 -0.798 1.00 95.00 105 LEU A CA 1
ATOM 846 C C . LEU A 1 105 ? 15.884 -6.005 0.002 1.00 95.00 105 LEU A C 1
ATOM 848 O O . LEU A 1 105 ? 17.096 -5.833 -0.119 1.00 95.00 105 LEU A O 1
ATOM 852 N N . ILE A 1 106 ? 15.139 -5.229 0.794 1.00 96.12 106 ILE A N 1
ATOM 853 C CA . ILE A 1 106 ? 15.706 -4.168 1.622 1.00 96.12 106 ILE A CA 1
ATOM 854 C C . ILE A 1 106 ? 16.216 -4.770 2.939 1.00 96.12 106 ILE A C 1
ATOM 856 O O . ILE A 1 106 ? 15.436 -5.421 3.643 1.00 96.12 106 ILE A O 1
ATOM 860 N N . PRO A 1 107 ? 17.489 -4.531 3.314 1.00 95.62 107 PRO A N 1
ATOM 861 C CA . PRO A 1 107 ? 18.001 -4.930 4.621 1.00 95.62 107 PRO A CA 1
ATOM 862 C C . PRO A 1 107 ? 17.159 -4.335 5.756 1.00 95.62 107 PRO A C 1
ATOM 864 O O . PRO A 1 107 ? 16.798 -3.156 5.711 1.00 95.62 107 PRO A O 1
ATOM 867 N N . GLY A 1 108 ? 16.845 -5.140 6.771 1.00 95.00 108 GLY A N 1
ATOM 868 C CA . GLY A 1 108 ? 16.006 -4.708 7.893 1.00 95.00 108 GLY A CA 1
ATOM 869 C C . GLY A 1 108 ? 14.493 -4.810 7.647 1.00 95.00 108 GLY A C 1
ATOM 870 O O . GLY A 1 108 ? 13.708 -4.338 8.467 1.00 95.00 108 GLY A O 1
ATOM 871 N N . SER A 1 109 ? 14.057 -5.332 6.492 1.00 94.88 109 SER A N 1
ATOM 872 C CA . SER A 1 109 ? 12.631 -5.386 6.132 1.00 94.88 109 SER A CA 1
ATOM 873 C C . SER A 1 109 ? 11.820 -6.339 7.013 1.00 94.88 109 SER A C 1
ATOM 875 O O . SER A 1 109 ? 10.668 -6.032 7.314 1.00 94.88 109 SER A O 1
ATOM 877 N N . MET A 1 110 ? 12.409 -7.450 7.465 1.00 94.88 110 MET A N 1
ATOM 878 C CA . MET A 1 110 ? 11.762 -8.389 8.390 1.00 94.88 110 MET A CA 1
ATOM 879 C C . MET A 1 110 ? 11.543 -7.750 9.761 1.00 94.88 110 MET A C 1
ATOM 881 O O . MET A 1 110 ? 10.437 -7.781 10.291 1.00 94.88 110 MET A O 1
ATOM 885 N N . GLU A 1 111 ? 12.572 -7.100 10.297 1.00 96.19 111 GLU A N 1
ATOM 886 C CA . GLU A 1 111 ? 12.551 -6.423 11.590 1.00 96.19 111 GLU A CA 1
ATOM 887 C C . GLU A 1 111 ? 11.539 -5.271 11.594 1.00 96.19 111 GLU A C 1
ATOM 889 O O . GLU A 1 111 ? 10.812 -5.074 12.567 1.00 96.19 111 GLU A O 1
ATOM 894 N N . GLU A 1 112 ? 11.443 -4.530 10.486 1.00 95.88 112 GLU A N 1
ATOM 895 C CA . GLU A 1 112 ? 10.432 -3.486 10.318 1.00 95.88 112 GLU A CA 1
ATOM 896 C C . GLU A 1 112 ? 9.010 -4.067 10.297 1.00 95.88 112 GLU A C 1
ATOM 898 O O . GLU A 1 112 ? 8.114 -3.519 10.945 1.00 95.88 112 GLU A O 1
ATOM 903 N N . VAL A 1 113 ? 8.793 -5.192 9.604 1.00 95.88 113 VAL A N 1
ATOM 904 C CA . VAL A 1 113 ? 7.497 -5.886 9.619 1.00 95.88 113 VAL A CA 1
ATOM 905 C C . VAL A 1 113 ? 7.151 -6.354 11.030 1.00 95.88 113 VAL A C 1
ATOM 907 O O . VAL A 1 113 ? 6.052 -6.076 11.506 1.00 95.88 113 VAL A O 1
ATOM 910 N N . GLU A 1 114 ? 8.074 -7.007 11.733 1.00 94.88 114 GLU A N 1
ATOM 911 C CA . GLU A 1 114 ? 7.851 -7.463 13.106 1.00 94.88 114 GLU A CA 1
ATOM 912 C C . GLU A 1 114 ? 7.506 -6.316 14.055 1.00 94.88 114 GLU A C 1
ATOM 914 O O . GLU A 1 114 ? 6.580 -6.451 14.860 1.00 94.88 114 GLU A O 1
ATOM 919 N N . PHE A 1 115 ? 8.211 -5.188 13.931 1.00 95.75 115 PHE A N 1
ATOM 920 C CA . PHE A 1 115 ? 7.957 -3.984 14.710 1.00 95.75 115 PHE A CA 1
ATOM 921 C C . PHE A 1 115 ? 6.523 -3.478 14.514 1.00 95.75 115 PHE A C 1
ATOM 923 O O . PHE A 1 115 ? 5.806 -3.275 15.495 1.00 95.75 115 PHE A O 1
ATOM 930 N N . TYR A 1 116 ? 6.078 -3.308 13.265 1.00 96.06 116 TYR A N 1
ATOM 931 C CA . TYR A 1 116 ? 4.734 -2.795 12.995 1.00 96.06 116 TYR A CA 1
ATOM 932 C C . TYR A 1 116 ? 3.628 -3.814 13.285 1.00 96.06 116 TYR A C 1
ATOM 934 O O . TYR A 1 116 ? 2.561 -3.403 13.729 1.00 96.06 116 TYR A O 1
ATOM 942 N N . LEU A 1 117 ? 3.871 -5.121 13.130 1.00 92.94 117 LEU A N 1
ATOM 943 C CA . LEU A 1 117 ? 2.899 -6.168 13.487 1.00 92.94 117 LEU A CA 1
ATOM 944 C C . LEU A 1 117 ? 2.583 -6.221 14.992 1.00 92.94 117 LEU A C 1
ATOM 946 O O . LEU A 1 117 ? 1.572 -6.803 15.385 1.00 92.94 117 LEU A O 1
ATOM 950 N N . ASN A 1 118 ? 3.425 -5.627 15.844 1.00 92.44 118 ASN A N 1
ATOM 951 C CA . ASN A 1 118 ? 3.138 -5.486 17.274 1.00 92.44 118 ASN A CA 1
ATOM 952 C C . ASN A 1 118 ? 2.156 -4.335 17.575 1.00 92.44 118 ASN A C 1
ATOM 954 O O . ASN A 1 118 ? 1.692 -4.207 18.707 1.00 92.44 118 ASN A O 1
ATOM 958 N N . ASN A 1 119 ? 1.825 -3.495 16.588 1.00 93.62 119 ASN A N 1
ATOM 959 C CA . ASN A 1 119 ? 0.776 -2.488 16.698 1.00 93.62 119 ASN A CA 1
ATOM 960 C C . ASN A 1 119 ? -0.545 -3.059 16.144 1.00 93.62 119 ASN A C 1
ATOM 962 O O . ASN A 1 119 ? -0.624 -3.307 14.942 1.00 93.62 119 ASN A O 1
ATOM 966 N N . PRO A 1 120 ? -1.614 -3.178 16.957 1.00 94.06 120 PRO 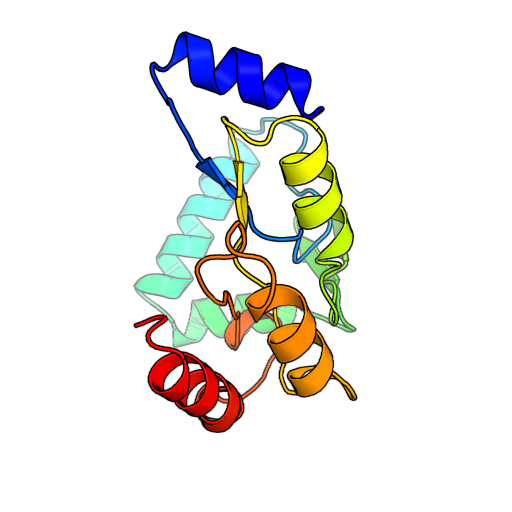A N 1
ATOM 967 C CA . PRO A 1 120 ? -2.874 -3.801 16.536 1.00 94.06 120 PRO A CA 1
ATOM 968 C C . PRO A 1 120 ? -3.621 -3.033 15.432 1.00 94.06 120 PRO A C 1
ATOM 970 O O . PRO A 1 120 ? -4.564 -3.554 14.845 1.00 94.06 120 PRO A O 1
ATOM 973 N N . SER A 1 121 ? -3.225 -1.789 15.142 1.00 96.81 121 SER A N 1
ATOM 974 C CA . SER A 1 121 ? -3.792 -1.011 14.034 1.00 96.81 121 SER A CA 1
ATOM 975 C C . SER A 1 121 ? -3.177 -1.369 12.678 1.00 96.81 121 SER A C 1
ATOM 977 O O . SER A 1 121 ? -3.724 -0.986 11.643 1.00 96.81 121 SER A O 1
ATOM 979 N N . PHE A 1 122 ? -2.051 -2.091 12.661 1.00 97.12 122 PHE A N 1
ATOM 980 C CA . PHE A 1 122 ? -1.499 -2.699 11.455 1.00 97.12 122 PHE A CA 1
ATOM 981 C C . PHE A 1 122 ? -2.011 -4.132 11.340 1.00 97.12 122 PHE A C 1
ATOM 983 O O . PHE A 1 122 ? -1.680 -4.990 12.147 1.00 97.12 122 PHE A O 1
ATOM 990 N N . ILE A 1 123 ? -2.828 -4.381 10.322 1.00 95.75 123 ILE A N 1
ATOM 991 C CA . ILE A 1 123 ? -3.628 -5.608 10.205 1.00 95.75 123 ILE A CA 1
ATOM 992 C C . ILE A 1 123 ? -3.137 -6.549 9.101 1.00 95.75 123 ILE A C 1
ATOM 994 O O . ILE A 1 123 ? -3.862 -7.438 8.671 1.00 95.75 123 ILE A O 1
ATOM 998 N N . GLY A 1 124 ? -1.940 -6.312 8.568 1.00 94.94 124 GLY A N 1
ATOM 999 C CA . GLY A 1 124 ? -1.377 -7.138 7.507 1.00 94.94 124 GLY A CA 1
ATOM 1000 C C . GLY A 1 124 ? -0.228 -6.466 6.773 1.00 94.94 124 GLY A C 1
ATOM 1001 O O . GLY A 1 124 ? 0.239 -5.388 7.147 1.00 94.94 124 GLY A O 1
ATOM 1002 N N . VAL A 1 125 ? 0.209 -7.108 5.694 1.00 96.12 125 VAL A N 1
ATOM 1003 C CA . VAL A 1 125 ? 1.366 -6.707 4.893 1.00 96.12 125 VAL A CA 1
ATOM 1004 C C . VAL A 1 125 ? 0.944 -6.494 3.441 1.00 96.12 125 VAL A C 1
ATOM 1006 O O . VAL A 1 125 ? 0.186 -7.276 2.870 1.00 96.12 125 VAL A O 1
ATOM 1009 N N . LYS A 1 126 ? 1.472 -5.446 2.809 1.00 95.88 126 LYS A N 1
ATOM 1010 C CA . LYS A 1 126 ? 1.340 -5.182 1.377 1.00 95.88 126 LYS A CA 1
ATOM 1011 C C . LYS A 1 126 ? 2.708 -5.256 0.716 1.00 95.88 126 LYS A C 1
ATOM 1013 O O . LYS A 1 126 ? 3.640 -4.554 1.091 1.00 95.88 126 LYS A O 1
ATOM 1018 N N . ALA A 1 127 ? 2.794 -6.024 -0.357 1.00 95.12 127 ALA A N 1
ATOM 1019 C CA . ALA A 1 127 ? 4.005 -6.135 -1.150 1.00 95.12 127 ALA A CA 1
ATOM 1020 C C . ALA A 1 127 ? 3.705 -5.928 -2.637 1.00 95.12 127 ALA A C 1
ATOM 1022 O O . ALA A 1 127 ? 2.559 -6.067 -3.077 1.00 95.12 127 ALA A O 1
ATOM 1023 N N . HIS A 1 128 ? 4.729 -5.561 -3.408 1.00 94.25 128 HIS A N 1
ATOM 1024 C CA . HIS A 1 128 ? 4.583 -5.282 -4.836 1.00 94.25 128 HIS A CA 1
ATOM 1025 C C . HIS A 1 128 ? 5.758 -5.839 -5.666 1.00 94.25 128 HIS A C 1
ATOM 1027 O O . HIS A 1 128 ? 6.551 -5.063 -6.204 1.00 94.25 128 HIS A O 1
ATOM 1033 N N . PRO A 1 129 ? 5.849 -7.175 -5.838 1.00 92.06 129 PRO A N 1
ATOM 1034 C CA . PRO A 1 129 ? 6.959 -7.837 -6.536 1.00 92.06 129 PRO A CA 1
ATOM 1035 C C . PRO A 1 129 ? 7.241 -7.275 -7.928 1.00 92.06 129 PRO A C 1
ATOM 1037 O O . PRO A 1 129 ? 8.390 -7.052 -8.287 1.00 92.06 129 PRO A O 1
ATOM 1040 N N . PHE A 1 130 ? 6.183 -6.964 -8.683 1.00 87.25 130 PHE A N 1
ATOM 1041 C CA . PHE A 1 130 ? 6.304 -6.398 -10.026 1.00 87.25 130 PHE A CA 1
ATOM 1042 C C . PHE A 1 130 ? 6.979 -5.015 -10.048 1.00 87.25 130 PHE A C 1
ATOM 1044 O O . PHE A 1 130 ? 7.834 -4.762 -10.885 1.00 87.25 130 PHE A O 1
ATOM 1051 N N . MET A 1 131 ? 6.632 -4.129 -9.108 1.00 88.50 131 MET A N 1
ATOM 1052 C CA . MET A 1 131 ? 7.139 -2.751 -9.075 1.00 88.50 131 MET A CA 1
ATOM 1053 C C . MET A 1 131 ? 8.557 -2.695 -8.504 1.00 88.50 131 MET A C 1
ATOM 1055 O O . MET A 1 131 ? 9.382 -1.919 -8.969 1.00 88.50 131 MET A O 1
ATOM 1059 N N . HIS A 1 132 ? 8.844 -3.535 -7.511 1.00 90.06 132 HIS A N 1
ATOM 1060 C CA . HIS A 1 132 ? 10.159 -3.635 -6.877 1.00 90.06 132 HIS A CA 1
ATOM 1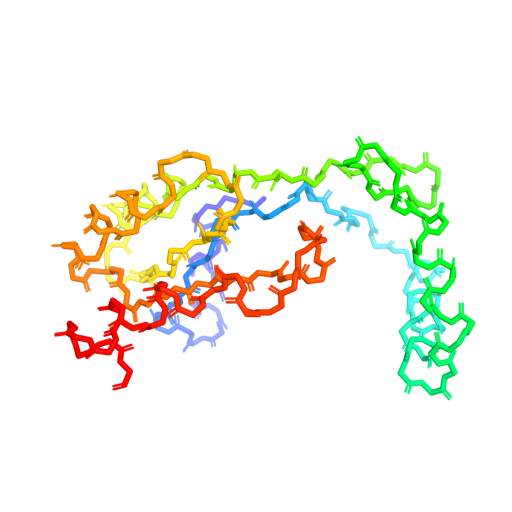061 C C . HIS A 1 132 ? 11.064 -4.703 -7.519 1.00 90.06 132 HIS A C 1
ATOM 1063 O O . HIS A 1 132 ? 12.130 -4.993 -6.984 1.00 90.06 132 HIS A O 1
ATOM 1069 N N . GLN A 1 133 ? 10.637 -5.277 -8.649 1.00 88.06 133 GLN A N 1
ATOM 1070 C CA . GLN A 1 133 ? 11.401 -6.191 -9.503 1.00 88.06 133 GLN A CA 1
ATOM 1071 C C . GLN A 1 133 ? 12.028 -7.386 -8.766 1.00 88.06 133 GLN A C 1
ATOM 1073 O O . GLN A 1 133 ? 13.186 -7.736 -8.985 1.00 88.06 133 GLN A O 1
ATOM 1078 N N . TYR A 1 134 ? 11.247 -8.047 -7.912 1.00 91.44 134 TYR A N 1
ATOM 1079 C CA . TYR A 1 134 ? 11.663 -9.276 -7.235 1.00 91.44 134 TYR A CA 1
ATOM 1080 C C . TYR A 1 134 ? 10.707 -10.437 -7.521 1.00 91.44 134 TYR A C 1
ATOM 1082 O O 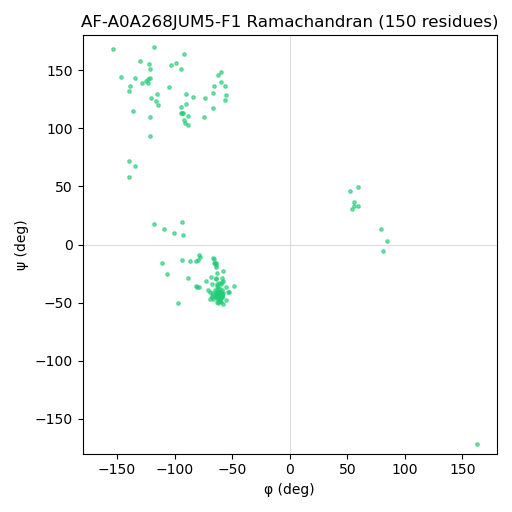. TYR A 1 134 ? 9.533 -10.250 -7.841 1.00 91.44 134 TYR A O 1
ATOM 1090 N N . SER A 1 135 ? 11.215 -11.666 -7.405 1.00 94.62 135 SER A N 1
ATOM 1091 C CA . SER A 1 135 ? 10.397 -12.880 -7.518 1.00 94.62 135 SER A CA 1
ATOM 1092 C C . SER A 1 135 ? 9.406 -12.964 -6.364 1.00 94.62 135 SER A C 1
ATOM 1094 O O . SER A 1 135 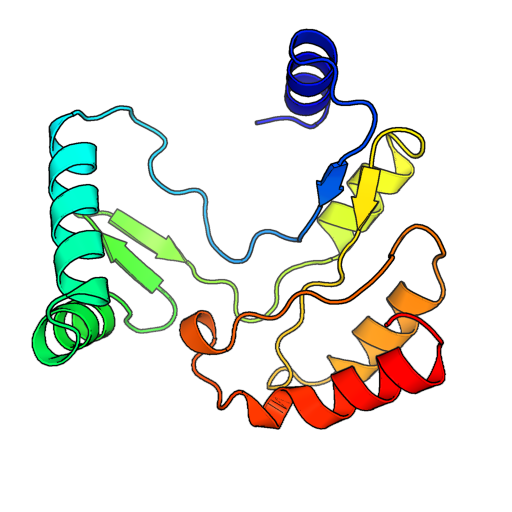? 9.814 -12.789 -5.221 1.00 94.62 135 SER A O 1
ATOM 1096 N N . ILE A 1 136 ? 8.145 -13.323 -6.628 1.00 94.25 136 ILE A N 1
ATOM 1097 C CA . ILE A 1 136 ? 7.116 -13.478 -5.584 1.00 94.25 136 ILE A CA 1
ATOM 1098 C C . ILE A 1 136 ? 7.605 -14.317 -4.391 1.00 94.25 136 ILE A C 1
ATOM 1100 O O . ILE A 1 136 ? 7.335 -13.940 -3.262 1.00 94.25 136 ILE A O 1
ATOM 1104 N N . LYS A 1 137 ? 8.429 -15.349 -4.626 1.00 96.50 137 LYS A N 1
ATOM 1105 C CA . LYS A 1 137 ? 9.011 -16.219 -3.584 1.00 96.50 137 LYS A CA 1
ATOM 1106 C C . LYS A 1 137 ? 9.845 -15.482 -2.533 1.00 96.50 137 LYS A C 1
ATOM 1108 O O . LYS A 1 137 ? 10.032 -15.976 -1.430 1.00 96.50 137 LYS A O 1
ATOM 1113 N N . ALA A 1 138 ? 10.369 -14.298 -2.854 1.00 96.56 138 ALA A N 1
ATOM 1114 C CA . ALA A 1 138 ? 11.109 -13.487 -1.890 1.00 96.56 138 ALA A CA 1
ATOM 1115 C C . ALA A 1 138 ? 10.231 -13.027 -0.710 1.00 96.56 138 ALA A C 1
ATOM 1117 O O . ALA A 1 138 ? 10.769 -12.600 0.306 1.00 96.56 138 ALA A O 1
ATOM 1118 N N . ILE A 1 139 ? 8.899 -13.103 -0.831 1.00 95.62 139 ILE A N 1
ATOM 1119 C CA . ILE A 1 139 ? 7.966 -12.760 0.245 1.00 95.62 139 ILE A CA 1
ATOM 1120 C C . ILE A 1 139 ? 7.669 -13.922 1.198 1.00 95.62 139 ILE A C 1
ATOM 1122 O O . ILE A 1 139 ? 7.130 -13.678 2.274 1.00 95.62 139 ILE A O 1
ATOM 1126 N N . ASP A 1 140 ? 8.011 -15.162 0.839 1.00 96.00 140 ASP A N 1
ATOM 1127 C CA . ASP A 1 140 ? 7.608 -16.357 1.593 1.00 96.00 140 ASP A CA 1
ATOM 1128 C C . ASP A 1 140 ? 7.989 -16.287 3.091 1.00 96.00 140 ASP A C 1
ATOM 1130 O O . ASP A 1 140 ? 7.142 -16.611 3.924 1.00 96.00 140 ASP A O 1
ATOM 1134 N N . PRO A 1 141 ? 9.179 -15.780 3.491 1.00 95.50 141 PRO A N 1
ATOM 1135 C CA . PRO A 1 141 ? 9.507 -15.613 4.911 1.00 95.50 141 PRO A CA 1
ATOM 1136 C C . PRO A 1 141 ? 8.576 -14.640 5.652 1.00 95.50 141 PRO A C 1
ATOM 1138 O O . PRO A 1 141 ? 8.222 -14.872 6.807 1.00 95.50 141 PRO A O 1
ATOM 1141 N N . ILE A 1 142 ? 8.150 -13.562 4.988 1.00 95.06 142 ILE A N 1
ATOM 1142 C CA . ILE A 1 142 ? 7.215 -12.579 5.553 1.00 95.06 142 ILE A CA 1
ATOM 1143 C C . ILE A 1 142 ? 5.816 -13.188 5.666 1.00 95.06 142 ILE A C 1
ATOM 1145 O O . ILE A 1 142 ? 5.129 -12.961 6.661 1.00 95.06 142 ILE A O 1
ATOM 1149 N N . ALA A 1 143 ? 5.397 -13.974 4.670 1.00 94.50 143 ALA A N 1
ATOM 1150 C CA . ALA A 1 143 ? 4.125 -14.688 4.711 1.00 94.50 143 ALA A CA 1
ATOM 1151 C C . ALA A 1 143 ? 4.082 -15.665 5.897 1.00 94.50 143 ALA A C 1
ATOM 1153 O O . ALA A 1 143 ? 3.160 -15.588 6.704 1.00 94.50 143 ALA A O 1
ATOM 1154 N N . ALA A 1 144 ? 5.128 -16.479 6.078 1.00 94.75 144 ALA A N 1
ATOM 1155 C CA . ALA A 1 144 ? 5.241 -17.403 7.208 1.00 94.75 144 ALA A CA 1
ATOM 1156 C C . ALA A 1 144 ? 5.200 -16.683 8.572 1.00 94.75 144 ALA A C 1
ATOM 1158 O O . ALA A 1 144 ? 4.547 -17.146 9.510 1.00 94.75 144 ALA A O 1
ATOM 1159 N N . LEU A 1 145 ? 5.844 -15.514 8.687 1.00 93.25 145 LEU A N 1
ATOM 1160 C CA . LEU A 1 145 ? 5.745 -14.672 9.882 1.00 93.25 145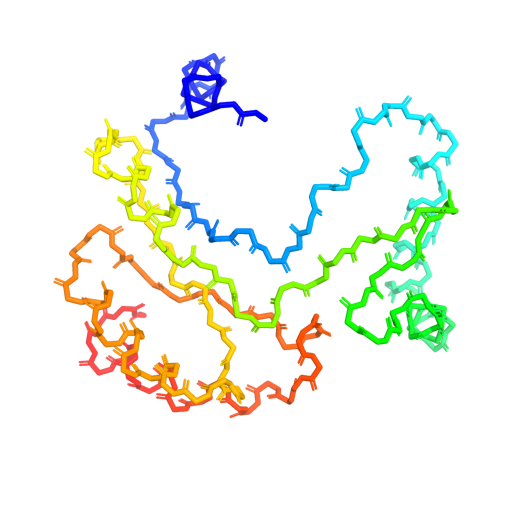 LEU A CA 1
ATOM 1161 C C . LEU A 1 145 ? 4.296 -14.221 10.137 1.00 93.25 145 LEU A C 1
ATOM 1163 O O . LEU A 1 145 ? 3.827 -14.294 11.274 1.00 93.25 145 LEU A O 1
ATOM 1167 N N . CYS A 1 146 ? 3.577 -13.779 9.102 1.00 92.62 146 CYS A N 1
ATOM 1168 C CA . CYS A 1 146 ? 2.179 -13.354 9.228 1.00 92.62 146 CYS A CA 1
ATOM 1169 C C . CYS A 1 146 ? 1.262 -14.507 9.665 1.00 92.62 146 CYS A C 1
ATOM 1171 O O . CYS A 1 146 ? 0.444 -14.312 10.565 1.00 92.62 146 CYS A O 1
ATOM 1173 N N . GLU A 1 147 ? 1.437 -15.704 9.093 1.00 92.06 147 GLU A N 1
ATOM 1174 C CA . GLU A 1 147 ? 0.705 -16.919 9.489 1.00 92.06 147 GLU A CA 1
ATOM 1175 C C . GLU A 1 147 ? 0.938 -17.249 10.968 1.00 92.06 147 GLU A C 1
ATOM 1177 O O . GLU A 1 147 ? -0.011 -17.480 11.717 1.00 92.06 147 GLU A O 1
ATOM 1182 N N . SER A 1 148 ? 2.193 -17.182 11.429 1.00 90.06 148 SER A N 1
ATOM 1183 C CA . SER A 1 148 ? 2.546 -17.484 12.824 1.00 90.06 148 SER A CA 1
ATOM 1184 C C . SER A 1 148 ? 1.906 -16.536 13.847 1.00 90.06 148 SER A C 1
ATOM 1186 O O . SER A 1 148 ? 1.717 -16.908 15.005 1.00 90.06 148 SER A O 1
ATOM 1188 N N . LYS A 1 149 ? 1.557 -15.315 13.422 1.00 82.25 149 LYS A N 1
ATOM 1189 C CA . LYS A 1 149 ? 0.930 -14.277 14.250 1.00 82.25 149 LYS A CA 1
ATOM 1190 C C . LYS A 1 149 ? -0.589 -14.158 14.037 1.00 82.25 149 LYS A C 1
ATOM 1192 O O . LYS A 1 149 ? -1.182 -13.220 14.561 1.00 82.25 149 LYS A O 1
ATOM 1197 N N . ALA A 1 150 ? -1.211 -15.095 13.311 1.00 73.62 150 ALA A N 1
ATOM 1198 C CA . ALA A 1 150 ? -2.644 -15.110 12.989 1.00 73.62 150 ALA A CA 1
ATOM 1199 C C . ALA A 1 150 ? -3.147 -13.877 12.202 1.00 73.62 150 ALA A C 1
ATOM 1201 O O . ALA A 1 150 ? -4.286 -13.448 12.370 1.00 73.62 150 ALA A O 1
ATOM 1202 N N . TYR A 1 151 ? -2.303 -13.305 11.334 1.00 62.69 151 TYR A N 1
ATOM 1203 C CA . TYR A 1 151 ? -2.670 -12.197 10.437 1.00 62.69 151 TYR A CA 1
ATOM 1204 C C . TYR A 1 151 ? -3.124 -12.659 9.033 1.00 62.69 151 TYR A C 1
ATOM 1206 O O . TYR A 1 151 ? -3.114 -11.858 8.095 1.00 62.69 151 TYR A O 1
ATOM 1214 N N . LEU A 1 152 ? -3.524 -13.928 8.878 1.00 49.72 152 LEU A N 1
ATOM 1215 C CA . LEU A 1 152 ? -4.076 -14.517 7.649 1.00 49.72 152 LEU A CA 1
ATOM 1216 C C . LEU A 1 152 ? -5.238 -15.463 7.963 1.00 49.72 152 LEU A C 1
ATOM 1218 O O . LEU A 1 152 ? -5.105 -16.242 8.934 1.00 49.72 152 LEU A O 1
#

pLDDT: mean 91.95, std 7.46, range [49.72, 98.56]

Mean predicted aligned error: 4.63 Å

Solvent-accessible surface area (backbone atoms only — not comparable to full-atom values): 8752 Å² total; per-residue (Å²): 136,55,72,66,60,50,50,52,51,24,62,77,66,75,45,71,64,47,76,38,64,30,63,53,46,53,91,72,79,93,62,94,43,74,66,59,52,54,50,50,52,52,48,52,46,28,40,76,76,38,43,86,54,26,47,54,52,47,58,73,29,48,53,98,59,23,43,49,53,96,92,43,75,35,50,47,42,76,70,35,53,49,64,61,38,53,52,48,24,74,75,38,59,84,41,33,35,26,30,45,40,54,39,72,88,42,89,65,40,67,62,52,48,58,58,47,60,73,37,86,55,34,67,41,75,40,72,50,39,82,84,68,73,46,63,70,73,65,45,50,70,60,51,54,53,35,53,76,69,67,54,109

Sequence (152 aa):
MTLEKMVEGMDKNDVTKTVLIAPMNETMFEIESAFQHHLQRLFRFLILHAPQIGLKIYDGLVKDGYLKLYGNSYKIYPKPSNCFVATAIARFPDRFLGWIAVNPLIPGSMEEVEFYLNNPSFIGVKAHPFMHQYSIKAIDPIAALCESKAYL

Radius of gyration: 17.52 Å; Cα contacts (8 Å, |Δi|>4): 177; chains: 1; bounding box: 38×34×43 Å

Foldseek 3Di:
DDLVVVVVVCVVVVNFADEDEFDQKADPCPDDDPVVVVVVVVLVCCCVPVVVVSVVVQVVQDDPQWRHDPNDTMHGHLQGDCVVLVVSCVVPVRHYAYAYEADLVDPCRLVSLVVCLVPPSHLYHDYDCPSNVHDPVSCVVVVVVCVVSVSD

Secondary structure (DSSP, 8-state):
--HHHHHHHHHHTT---EEE---SBPPP--S--HHHHHHHHHHHHHHHH-HHHHHHHHHHHEETTEEEETTEEEEB-SS--HHHHHHHHHHSTTTEEEEEEE-TTSTTHHHHHHHHHTSTTEEEEEE-TTTTT--GGGGHHHHHHHHHTT--